Protein AF-A0A5C1YH06-F1 (afdb_monomer)

InterPro domains:
  IPR011075 Tetracyclin repressor-like, C-terminal domain [PF16859] (26-137)
  IPR036271 Tetracyclin repressor-like, C-terminal domain superfamily [SSF48498] (27-143)

Organism: NCBI:txid2592652

Mean predicted aligned error: 8.06 Å

Secondary structure (DSSP, 8-state):
--------------S----TTPPP----SS-HHHHHHHHHHHHHHHHH-HHHHHHHHHHHHHHTT-HHHHHHHIIIIIHHHHHHHHHHHHHHHHTTSS-TT--HHHHHHHHHHHHHHHHHHT-S---HHHHHHHHHHHHH-S--

Radius of gyration: 18.48 Å; Cα contacts (8 Å, |Δi|>4): 89; chains: 1; bounding box: 40×64×48 Å

Structure (mmCIF, N/CA/C/O backbone):
data_AF-A0A5C1YH06-F1
#
_entry.id   AF-A0A5C1YH06-F1
#
loop_
_atom_site.group_PDB
_atom_site.id
_atom_site.type_symbol
_atom_site.label_atom_id
_atom_site.label_alt_id
_atom_site.label_comp_id
_atom_site.label_asym_id
_atom_site.label_entity_id
_atom_site.label_seq_id
_atom_site.pdbx_PDB_ins_code
_atom_site.Cartn_x
_atom_site.Cartn_y
_atom_site.Cartn_z
_atom_site.occupancy
_atom_site.B_iso_or_equiv
_atom_site.auth_seq_id
_atom_site.auth_comp_id
_atom_site.auth_asym_id
_atom_site.auth_atom_id
_atom_site.pdbx_PDB_model_num
ATOM 1 N N . MET A 1 1 ? -7.580 49.246 -28.460 1.00 40.44 1 MET A N 1
ATOM 2 C CA . MET A 1 1 ? -6.736 48.050 -28.684 1.00 40.44 1 MET A CA 1
ATOM 3 C C . MET A 1 1 ? -6.674 47.249 -27.392 1.00 40.44 1 MET A C 1
ATOM 5 O O . MET A 1 1 ? -6.095 47.705 -26.415 1.00 40.44 1 MET A O 1
ATOM 9 N N . CYS A 1 2 ? -7.397 46.130 -27.353 1.00 31.41 2 CYS A N 1
ATOM 10 C CA . CYS A 1 2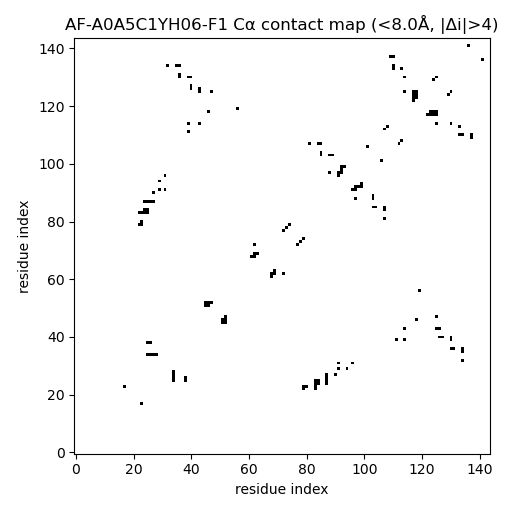 ? -7.638 45.321 -26.160 1.00 31.41 2 CYS A CA 1
ATOM 11 C C . CYS A 1 2 ? -6.450 44.420 -25.785 1.00 31.41 2 CYS A C 1
ATOM 13 O O . CYS A 1 2 ? -5.953 43.659 -26.605 1.00 31.41 2 CYS A O 1
ATOM 15 N N . ARG A 1 3 ? -6.061 44.539 -24.510 1.00 30.73 3 ARG A N 1
ATOM 16 C CA . ARG A 1 3 ? -5.580 43.539 -23.533 1.00 30.73 3 ARG A CA 1
ATOM 17 C C . ARG A 1 3 ? -4.981 42.219 -24.057 1.00 30.73 3 ARG A C 1
ATOM 19 O O . ARG A 1 3 ? -5.695 41.348 -24.536 1.00 30.73 3 ARG A O 1
ATOM 26 N N . ARG A 1 4 ? -3.695 42.011 -23.740 1.00 34.38 4 ARG A N 1
ATOM 27 C CA . ARG A 1 4 ? -3.078 40.684 -23.568 1.00 34.38 4 ARG A CA 1
ATOM 28 C C . ARG A 1 4 ? -3.512 40.072 -22.224 1.00 34.38 4 ARG A C 1
ATOM 30 O O . ARG A 1 4 ? -3.159 40.590 -21.168 1.00 34.38 4 ARG A O 1
ATOM 37 N N . ARG A 1 5 ? -4.239 38.961 -22.284 1.00 35.97 5 ARG A N 1
ATOM 38 C CA . ARG A 1 5 ? -4.146 37.794 -21.382 1.00 35.97 5 ARG A CA 1
ATOM 39 C C . ARG A 1 5 ? -3.742 36.615 -22.299 1.00 35.97 5 ARG A C 1
ATOM 41 O O . ARG A 1 5 ? -3.864 36.759 -23.508 1.00 35.97 5 ARG A O 1
ATOM 48 N N . GLU A 1 6 ? -3.136 35.500 -21.921 1.00 33.12 6 GLU A N 1
ATOM 49 C CA . GLU A 1 6 ? -3.062 34.694 -20.707 1.00 33.12 6 GLU A CA 1
ATOM 50 C C . GLU A 1 6 ? -1.700 33.962 -20.714 1.00 33.12 6 GLU A C 1
ATOM 52 O O . GLU A 1 6 ? -1.031 33.880 -21.744 1.00 33.12 6 GLU A O 1
ATOM 57 N N . GLY A 1 7 ? -1.325 33.350 -19.589 1.00 29.17 7 GLY A N 1
ATOM 58 C CA . GLY A 1 7 ? -0.336 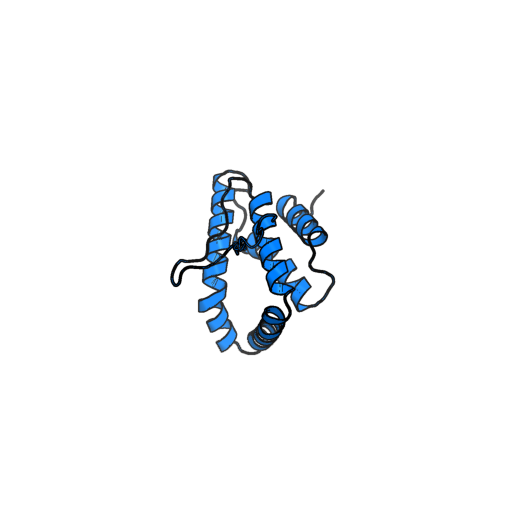32.266 -19.607 1.00 29.17 7 GLY A CA 1
ATOM 59 C C . GLY A 1 7 ? 0.385 32.042 -18.288 1.00 29.17 7 GLY A C 1
ATOM 60 O O . GLY A 1 7 ? 1.588 31.791 -18.272 1.00 29.17 7 GLY A O 1
ATOM 61 N N . ARG A 1 8 ? -0.328 32.168 -17.163 1.00 31.53 8 ARG A N 1
ATOM 62 C CA . ARG A 1 8 ? 0.168 31.758 -15.850 1.00 31.53 8 ARG A CA 1
ATOM 63 C C . ARG A 1 8 ? 0.320 30.235 -15.885 1.00 31.53 8 ARG A C 1
ATOM 65 O O . ARG A 1 8 ? -0.677 29.523 -15.854 1.00 31.53 8 ARG A O 1
ATOM 72 N N . ARG A 1 9 ? 1.562 29.749 -15.980 1.00 34.06 9 ARG A N 1
ATOM 73 C CA . ARG A 1 9 ? 1.890 28.331 -15.790 1.00 34.06 9 ARG A CA 1
ATOM 74 C C . ARG A 1 9 ? 1.414 27.927 -14.400 1.00 34.06 9 ARG A C 1
ATOM 76 O O . ARG A 1 9 ? 1.996 28.341 -13.399 1.00 34.06 9 ARG A O 1
ATOM 83 N N . VAL A 1 10 ? 0.342 27.149 -14.352 1.00 34.59 10 VAL A N 1
ATOM 84 C CA . VAL A 1 10 ? -0.026 26.384 -13.168 1.00 34.59 10 VAL A CA 1
ATOM 85 C C . VAL A 1 10 ? 1.033 25.297 -13.054 1.00 34.59 10 VAL A C 1
ATOM 87 O O . VAL A 1 10 ? 1.101 24.400 -13.891 1.00 34.59 10 VAL A O 1
ATOM 90 N N . ARG A 1 11 ? 1.931 25.433 -12.074 1.00 34.03 11 ARG A N 1
ATOM 91 C CA . ARG A 1 11 ? 2.780 24.321 -11.651 1.00 34.03 11 ARG A CA 1
ATOM 92 C C . ARG A 1 11 ? 1.830 23.293 -11.047 1.00 34.03 11 ARG A C 1
ATOM 94 O O . ARG A 1 11 ? 1.280 23.529 -9.976 1.00 34.03 11 ARG A O 1
ATOM 101 N N . SER A 1 12 ? 1.591 22.207 -11.770 1.00 34.34 12 SER A N 1
ATOM 102 C CA . SER A 1 12 ? 1.018 20.989 -11.216 1.00 34.34 12 SER A CA 1
ATOM 103 C C . SER A 1 12 ? 1.962 20.510 -10.115 1.00 34.34 12 SER A C 1
ATOM 105 O O . SER A 1 12 ? 3.059 20.029 -10.399 1.00 34.34 12 SER A O 1
ATOM 107 N N . GLY A 1 13 ? 1.576 20.747 -8.862 1.00 27.62 13 GLY A N 1
ATOM 108 C CA . GLY A 1 13 ? 2.255 20.194 -7.701 1.00 27.62 13 GLY A CA 1
ATOM 109 C C . GLY A 1 13 ? 2.085 18.684 -7.722 1.00 27.62 13 GLY A C 1
ATOM 110 O O . GLY A 1 13 ? 1.014 18.184 -7.393 1.00 27.62 13 GLY A O 1
ATOM 111 N N . GLY A 1 14 ? 3.126 17.977 -8.159 1.00 26.70 14 GLY A N 1
ATOM 112 C CA . GLY A 1 14 ? 3.258 16.550 -7.911 1.00 26.70 14 GLY A CA 1
ATOM 113 C C . GLY A 1 14 ? 3.425 16.344 -6.411 1.00 26.70 14 GLY A C 1
ATOM 114 O O . GLY A 1 14 ? 4.319 16.930 -5.799 1.00 26.70 14 GLY A O 1
ATOM 115 N N . CYS A 1 15 ? 2.536 15.557 -5.814 1.00 36.62 15 CYS A N 1
ATOM 116 C CA . CYS A 1 15 ? 2.762 15.029 -4.481 1.00 36.62 15 CYS A CA 1
ATOM 117 C C . CYS A 1 15 ? 3.901 14.008 -4.605 1.00 36.62 15 CYS A C 1
ATOM 119 O O . CYS A 1 15 ? 3.776 13.059 -5.373 1.00 36.62 15 CYS A O 1
ATOM 121 N N . GLY A 1 16 ? 5.021 14.260 -3.923 1.00 36.34 16 GLY A N 1
ATOM 122 C CA . GLY A 1 16 ? 6.168 13.352 -3.883 1.00 36.34 16 GLY A CA 1
ATOM 123 C C . GLY A 1 16 ? 7.343 13.713 -4.796 1.00 36.34 16 GLY A C 1
ATOM 124 O O . GLY A 1 16 ? 7.860 12.848 -5.491 1.00 36.34 16 GLY A O 1
ATOM 125 N N . GLN A 1 17 ? 7.849 14.953 -4.765 1.00 35.97 17 GLN A N 1
ATOM 126 C CA . GLN A 1 17 ? 9.303 15.083 -4.925 1.00 35.97 17 GLN A CA 1
ATOM 127 C C . GLN A 1 17 ? 9.922 14.633 -3.604 1.00 35.97 17 GLN A C 1
ATOM 129 O O . GLN A 1 17 ? 10.003 15.416 -2.660 1.00 35.97 17 GLN A O 1
ATOM 134 N N . ALA A 1 18 ? 10.294 13.356 -3.520 1.00 39.50 18 ALA A N 1
ATOM 135 C CA . ALA A 1 18 ? 11.256 12.924 -2.522 1.00 39.50 18 ALA A CA 1
ATOM 136 C C . ALA A 1 18 ? 12.520 13.763 -2.749 1.00 39.50 18 ALA A C 1
ATOM 138 O O . ALA A 1 18 ? 13.156 13.659 -3.799 1.00 39.50 18 ALA A O 1
ATOM 139 N N . GLY A 1 19 ? 12.833 14.659 -1.812 1.00 36.78 19 GLY A N 1
ATOM 140 C CA . GLY A 1 19 ? 14.153 15.272 -1.774 1.00 36.78 19 GLY A CA 1
ATOM 141 C C . GLY A 1 19 ? 15.179 14.149 -1.667 1.00 36.78 19 GLY A C 1
ATOM 142 O O . GLY A 1 19 ? 14.972 13.207 -0.901 1.00 36.78 19 GLY A O 1
ATOM 143 N N . GLU A 1 20 ? 16.239 14.206 -2.471 1.00 39.22 20 GLU A N 1
ATOM 144 C CA . GLU A 1 20 ? 17.321 13.223 -2.423 1.00 39.22 20 GLU A CA 1
ATOM 145 C C . GLU A 1 20 ? 17.791 13.047 -0.966 1.00 39.22 20 GLU A C 1
ATOM 147 O O . GLU A 1 20 ? 18.362 13.961 -0.373 1.00 39.22 20 GLU A O 1
ATOM 152 N N . GLY A 1 21 ? 17.501 11.882 -0.374 1.00 57.97 21 GLY A N 1
ATOM 153 C CA . GLY A 1 21 ? 17.979 11.488 0.954 1.00 57.97 21 GLY A CA 1
ATOM 154 C C . GLY A 1 21 ? 16.974 11.522 2.113 1.00 57.97 21 GLY A C 1
ATOM 155 O O . GLY A 1 21 ? 17.346 11.078 3.199 1.00 57.97 21 GLY A O 1
ATOM 156 N N . GLU A 1 22 ? 15.728 11.980 1.940 1.00 60.69 22 GLU A N 1
ATOM 157 C CA . GLU A 1 22 ? 14.724 11.866 3.013 1.00 60.69 22 GLU A CA 1
ATOM 158 C C . GLU A 1 22 ? 13.955 10.535 2.917 1.00 60.69 22 GLU A C 1
ATOM 160 O O . GLU A 1 22 ? 13.465 10.198 1.833 1.00 60.69 22 GLU A O 1
ATOM 165 N N . PRO A 1 23 ? 13.837 9.751 4.011 1.00 71.00 23 PRO 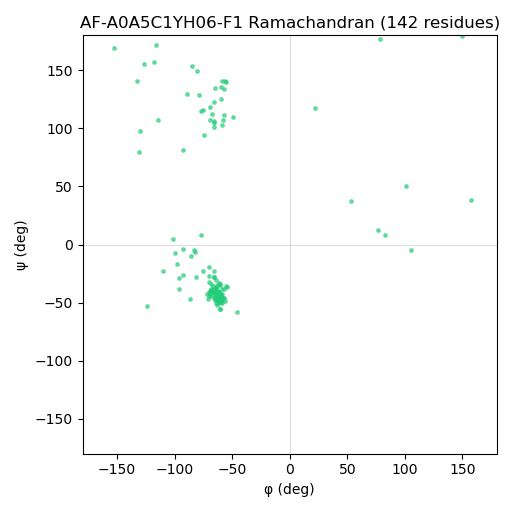A N 1
ATOM 166 C CA . PRO A 1 23 ? 13.054 8.524 3.985 1.00 71.00 23 PRO A CA 1
ATOM 167 C C . PRO A 1 23 ? 11.600 8.828 3.604 1.00 71.00 23 PRO A C 1
ATOM 169 O O . PRO A 1 23 ? 11.047 9.837 4.056 1.00 71.00 23 PRO A O 1
ATOM 172 N N . PRO A 1 24 ? 10.961 7.965 2.795 1.00 86.62 24 PRO A N 1
ATOM 173 C CA . PRO A 1 24 ? 9.565 8.142 2.430 1.00 86.62 24 PRO A CA 1
ATOM 174 C C . PRO A 1 24 ? 8.704 8.220 3.694 1.00 86.62 24 PRO A C 1
ATOM 176 O O . PRO A 1 24 ? 8.934 7.498 4.663 1.00 86.62 24 PRO A O 1
ATOM 179 N N . ARG A 1 25 ? 7.700 9.098 3.687 1.00 93.19 25 ARG A N 1
ATOM 180 C CA . ARG A 1 25 ? 6.703 9.204 4.759 1.00 93.19 25 ARG A CA 1
ATOM 181 C C . ARG A 1 25 ? 5.317 9.261 4.150 1.00 93.19 25 ARG A C 1
ATOM 183 O O . ARG A 1 25 ? 5.113 9.908 3.124 1.00 93.19 25 ARG A O 1
ATOM 190 N N . LEU A 1 26 ? 4.374 8.585 4.792 1.00 96.56 26 LEU A N 1
ATOM 191 C CA . LEU A 1 26 ? 2.967 8.698 4.438 1.00 96.56 26 LEU A CA 1
ATOM 192 C C . LEU A 1 26 ? 2.354 9.920 5.147 1.00 96.56 26 LEU A C 1
ATOM 194 O O . LEU A 1 26 ? 2.845 10.310 6.210 1.00 96.56 26 LEU A O 1
ATOM 198 N N . PRO A 1 27 ? 1.294 10.520 4.580 1.00 97.25 27 PRO A N 1
ATOM 199 C CA . PRO A 1 27 ? 0.494 11.528 5.265 1.00 97.25 27 PRO A CA 1
ATOM 200 C C . PRO A 1 27 ? -0.034 10.995 6.598 1.00 97.25 27 PRO A C 1
ATOM 202 O O . PRO A 1 27 ? -0.448 9.840 6.674 1.00 97.25 27 PRO A O 1
ATOM 205 N N . ASP A 1 28 ? -0.017 11.845 7.621 1.00 97.38 28 ASP A N 1
ATOM 206 C CA . ASP A 1 28 ? -0.581 11.571 8.942 1.00 97.38 28 ASP A CA 1
ATOM 207 C C . ASP A 1 28 ? -1.466 12.752 9.347 1.00 97.38 28 ASP A C 1
ATOM 209 O O . ASP A 1 28 ? -1.029 13.695 10.010 1.00 97.38 28 ASP A O 1
ATOM 213 N N . THR A 1 29 ? -2.687 12.768 8.811 1.00 97.50 29 THR A N 1
ATOM 214 C CA . THR A 1 29 ? -3.629 13.889 8.972 1.00 97.50 29 THR A CA 1
ATOM 215 C C . THR A 1 29 ? -4.576 13.715 10.160 1.00 97.50 29 THR A C 1
ATOM 217 O O . THR A 1 29 ? -5.353 14.623 10.456 1.00 97.50 29 THR A O 1
ATOM 220 N N . GLY A 1 30 ? -4.505 12.571 10.848 1.00 95.88 30 GLY A N 1
ATOM 221 C CA . GLY A 1 30 ? -5.473 12.155 11.866 1.00 95.88 30 GLY A CA 1
ATOM 222 C C . GLY A 1 30 ? -6.733 11.486 11.302 1.00 95.88 30 GLY A C 1
ATOM 223 O O . GLY A 1 30 ? -7.671 11.249 12.056 1.00 95.88 30 GLY A O 1
ATOM 224 N N . ASP A 1 31 ? -6.760 11.195 9.997 1.00 98.12 31 ASP A N 1
ATOM 225 C CA . ASP A 1 31 ? -7.778 10.368 9.345 1.00 98.12 31 ASP A CA 1
ATOM 226 C C . ASP A 1 31 ? -7.085 9.294 8.495 1.00 98.12 31 ASP A C 1
ATOM 228 O O . ASP A 1 31 ? -6.662 9.528 7.358 1.00 98.12 31 ASP A O 1
ATOM 232 N N . LEU A 1 32 ? -6.957 8.088 9.054 1.00 98.31 32 LEU A N 1
ATOM 233 C CA . LEU A 1 32 ? -6.302 6.960 8.400 1.00 98.31 32 LEU A CA 1
ATOM 234 C C . LEU A 1 32 ? -6.969 6.597 7.075 1.00 98.31 32 LEU A C 1
ATOM 236 O O . LEU A 1 32 ? -6.277 6.262 6.113 1.00 98.31 32 LEU A O 1
ATOM 240 N N . ARG A 1 33 ? -8.301 6.657 6.990 1.00 98.44 33 ARG A N 1
ATOM 241 C CA . ARG A 1 33 ? -9.007 6.319 5.749 1.00 98.44 33 ARG A CA 1
ATOM 242 C C . ARG A 1 33 ? -8.661 7.325 4.658 1.00 98.44 33 ARG A C 1
ATOM 244 O O . ARG A 1 33 ? -8.379 6.904 3.533 1.00 98.44 33 ARG A O 1
ATOM 251 N N . ALA A 1 34 ? -8.678 8.618 4.965 1.00 98.44 34 ALA A N 1
ATOM 252 C CA . ALA A 1 34 ? -8.303 9.661 4.017 1.00 98.44 34 ALA A CA 1
ATOM 253 C C . ALA A 1 34 ? -6.834 9.525 3.586 1.00 98.44 34 ALA A C 1
ATOM 255 O O . ALA A 1 34 ? -6.545 9.557 2.387 1.00 98.44 34 ALA A O 1
ATOM 256 N N . ASP A 1 35 ? -5.928 9.282 4.536 1.00 98.50 35 ASP A N 1
ATOM 257 C CA . ASP A 1 35 ? -4.497 9.111 4.266 1.00 98.50 35 ASP A CA 1
ATOM 258 C C . ASP A 1 35 ? -4.227 7.900 3.359 1.00 98.50 35 ASP A C 1
ATOM 260 O O . ASP A 1 35 ? -3.521 8.015 2.353 1.00 98.50 35 ASP A O 1
ATOM 264 N N . LEU A 1 36 ? -4.837 6.744 3.653 1.00 98.56 36 LEU A N 1
ATOM 265 C CA . LEU A 1 36 ? -4.729 5.543 2.817 1.00 98.56 36 LEU A CA 1
ATOM 266 C C . LEU A 1 36 ? -5.316 5.767 1.423 1.00 98.56 36 LEU A C 1
ATOM 268 O O . LEU A 1 36 ? -4.729 5.336 0.433 1.00 98.56 36 LEU A O 1
ATOM 272 N N . THR A 1 37 ? -6.448 6.465 1.329 1.00 98.50 37 THR A N 1
ATOM 273 C CA . THR A 1 37 ? -7.096 6.769 0.044 1.00 98.50 37 THR A CA 1
ATOM 274 C C . THR A 1 37 ? -6.180 7.614 -0.831 1.00 98.50 37 THR A C 1
ATOM 276 O O . THR A 1 37 ? -5.967 7.292 -2.001 1.00 98.50 37 THR A O 1
ATOM 279 N N . LEU A 1 38 ? -5.591 8.663 -0.256 1.00 98.25 38 LEU A N 1
ATOM 280 C CA . LEU A 1 38 ? -4.653 9.534 -0.952 1.00 98.25 38 LEU A CA 1
ATOM 281 C C . LEU A 1 38 ? -3.440 8.749 -1.466 1.00 98.25 38 LEU A C 1
ATOM 283 O O . LEU A 1 38 ? -3.095 8.845 -2.645 1.00 98.25 38 LEU A O 1
ATOM 287 N N . VAL A 1 39 ? -2.824 7.943 -0.597 1.00 98.06 39 VAL A N 1
ATOM 288 C CA . VAL A 1 39 ? -1.633 7.153 -0.936 1.00 98.06 39 VAL A CA 1
ATOM 289 C C . VAL A 1 39 ? -1.946 6.117 -2.013 1.00 98.06 39 VAL A C 1
ATOM 291 O O . VAL A 1 39 ? -1.244 6.060 -3.021 1.00 98.06 39 VAL A O 1
ATOM 294 N N . LEU A 1 40 ? -3.006 5.320 -1.852 1.00 98.44 40 LEU A N 1
ATOM 295 C CA . LEU A 1 40 ? -3.315 4.244 -2.795 1.00 98.44 40 LEU A CA 1
ATOM 296 C C . LEU A 1 40 ? -3.753 4.767 -4.167 1.00 98.44 40 LEU A C 1
ATOM 298 O O . LEU A 1 40 ? -3.406 4.153 -5.176 1.00 98.44 40 LEU A O 1
ATOM 302 N N . ARG A 1 41 ? -4.449 5.909 -4.244 1.00 98.31 41 ARG A N 1
ATOM 303 C CA . ARG A 1 41 ? -4.788 6.540 -5.534 1.00 98.31 41 ARG A CA 1
ATOM 304 C C . ARG A 1 41 ? -3.555 7.094 -6.245 1.00 98.31 41 ARG A C 1
ATOM 306 O O . ARG A 1 41 ? -3.437 6.947 -7.464 1.00 98.31 41 ARG A O 1
ATOM 313 N N . ALA A 1 42 ? -2.609 7.672 -5.502 1.00 97.06 42 ALA A N 1
ATOM 314 C CA . ALA A 1 42 ? -1.322 8.085 -6.061 1.00 97.06 42 ALA A CA 1
ATOM 315 C C . ALA A 1 42 ? -0.539 6.872 -6.596 1.00 97.06 42 ALA A C 1
ATOM 317 O O . ALA A 1 42 ? -0.135 6.868 -7.758 1.00 97.06 42 ALA A O 1
ATOM 318 N N . THR A 1 43 ? -0.441 5.795 -5.808 1.00 96.69 43 THR A N 1
ATOM 319 C CA . THR A 1 43 ? 0.175 4.531 -6.242 1.00 96.69 43 THR A CA 1
ATOM 320 C C . THR A 1 43 ? -0.509 3.965 -7.490 1.00 96.69 43 THR A C 1
ATOM 322 O O . THR A 1 43 ? 0.164 3.596 -8.448 1.00 96.69 43 THR A O 1
ATOM 325 N N . ALA A 1 44 ? -1.842 3.927 -7.538 1.00 97.69 44 ALA A N 1
ATOM 326 C CA . ALA A 1 44 ? -2.569 3.442 -8.709 1.00 97.69 44 ALA A CA 1
ATOM 327 C C . ALA A 1 44 ? -2.332 4.305 -9.954 1.00 97.69 44 ALA A C 1
ATOM 329 O O . ALA A 1 44 ? -2.221 3.771 -11.056 1.00 97.69 44 ALA A O 1
ATOM 330 N N . THR A 1 45 ? -2.204 5.624 -9.792 1.00 97.31 45 THR A N 1
ATOM 331 C CA . THR A 1 45 ? -1.870 6.541 -10.891 1.00 97.31 45 THR A CA 1
ATOM 332 C C . THR A 1 45 ? -0.506 6.208 -11.493 1.00 97.31 45 THR A C 1
ATOM 334 O O . THR A 1 45 ? -0.380 6.122 -12.715 1.00 97.31 45 THR A O 1
ATOM 337 N N . GLU A 1 46 ? 0.504 5.966 -10.655 1.00 95.31 46 GLU A N 1
ATOM 338 C CA . GLU A 1 46 ? 1.842 5.563 -11.104 1.00 95.31 46 GLU A CA 1
ATOM 339 C C . GLU A 1 46 ? 1.820 4.195 -11.789 1.00 95.31 46 GLU A C 1
ATOM 341 O O . GLU A 1 46 ? 2.328 4.041 -12.899 1.00 95.31 46 GLU A O 1
ATOM 346 N N . LEU A 1 47 ? 1.161 3.215 -11.171 1.00 95.69 47 LEU A N 1
ATOM 347 C CA . LEU A 1 47 ? 1.048 1.857 -11.698 1.00 95.69 47 LEU A CA 1
ATOM 348 C C . LEU A 1 47 ? 0.243 1.787 -13.006 1.00 95.69 47 LEU A C 1
ATOM 350 O O . LEU A 1 47 ? 0.478 0.899 -13.827 1.00 95.69 47 LEU A O 1
ATOM 354 N N . ASN A 1 48 ? -0.693 2.706 -13.236 1.00 95.56 48 ASN A N 1
ATOM 355 C CA . ASN A 1 48 ? -1.443 2.793 -14.489 1.00 95.56 48 ASN A CA 1
ATOM 356 C C . ASN A 1 48 ? -0.724 3.619 -15.570 1.00 95.56 48 ASN A C 1
ATOM 358 O O . ASN A 1 48 ? -1.154 3.590 -16.723 1.00 95.56 48 ASN A O 1
ATOM 362 N N . ASN A 1 49 ? 0.364 4.328 -15.248 1.00 96.69 49 ASN A N 1
ATOM 363 C CA . ASN A 1 49 ? 1.159 5.056 -16.236 1.00 96.69 49 ASN A CA 1
ATOM 364 C C . ASN A 1 49 ? 2.056 4.077 -17.019 1.00 96.69 49 ASN A C 1
ATOM 366 O O . ASN A 1 49 ? 2.994 3.537 -16.432 1.00 96.69 49 ASN A O 1
ATOM 370 N N . PRO A 1 50 ? 1.861 3.880 -18.340 1.00 93.19 50 PRO A N 1
ATOM 371 C CA . PRO A 1 50 ? 2.633 2.905 -19.115 1.00 93.19 50 PRO A CA 1
ATOM 372 C C . PRO A 1 50 ? 4.153 3.100 -19.033 1.00 93.19 50 PRO A C 1
ATOM 374 O O . PRO A 1 50 ? 4.889 2.120 -18.966 1.00 93.19 50 PRO A O 1
ATOM 377 N N . GLN A 1 51 ? 4.618 4.353 -18.961 1.00 95.06 51 GLN A N 1
ATOM 378 C CA . GLN A 1 51 ? 6.048 4.683 -18.898 1.00 95.06 51 GLN A CA 1
ATOM 379 C C . GLN A 1 51 ? 6.716 4.199 -17.602 1.00 95.06 51 GLN A C 1
ATOM 381 O O . GLN A 1 51 ? 7.915 3.935 -17.592 1.00 95.06 51 GLN A O 1
ATOM 386 N N . LEU A 1 52 ? 5.946 4.088 -16.517 1.00 92.19 52 LEU A N 1
ATOM 387 C CA . LEU A 1 52 ? 6.413 3.589 -15.222 1.00 92.19 52 LEU A CA 1
ATOM 388 C C . LEU A 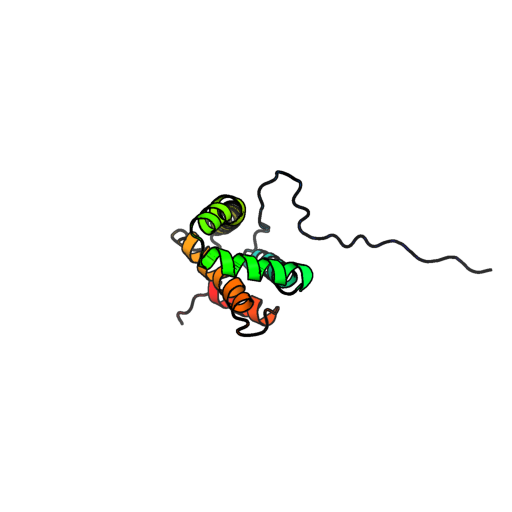1 52 ? 6.093 2.098 -15.059 1.00 92.19 52 LEU A C 1
ATOM 390 O O . LEU A 1 52 ? 6.893 1.327 -14.534 1.00 92.19 52 LEU A O 1
ATOM 394 N N . ALA A 1 53 ? 4.928 1.676 -15.548 1.00 93.44 53 ALA A N 1
ATOM 395 C CA . ALA A 1 53 ? 4.385 0.352 -15.308 1.00 93.44 53 ALA A CA 1
ATOM 396 C C . ALA A 1 53 ? 5.164 -0.766 -16.011 1.00 93.44 53 ALA A C 1
ATOM 398 O O . ALA A 1 53 ? 5.348 -1.836 -15.435 1.00 93.44 53 ALA A O 1
ATOM 399 N N . GLU A 1 54 ? 5.602 -0.551 -17.253 1.00 93.00 54 GLU A N 1
ATOM 400 C CA . GLU A 1 54 ? 6.338 -1.564 -18.020 1.00 93.00 54 GLU A CA 1
ATOM 401 C C . GLU A 1 54 ? 7.653 -1.995 -17.350 1.00 93.00 54 GLU A C 1
ATOM 403 O O . GLU A 1 54 ? 7.794 -3.190 -17.064 1.00 93.00 54 GLU A O 1
ATOM 408 N N . PRO A 1 55 ? 8.588 -1.080 -17.015 1.00 94.31 55 PRO A N 1
ATOM 409 C CA . PRO A 1 55 ? 9.827 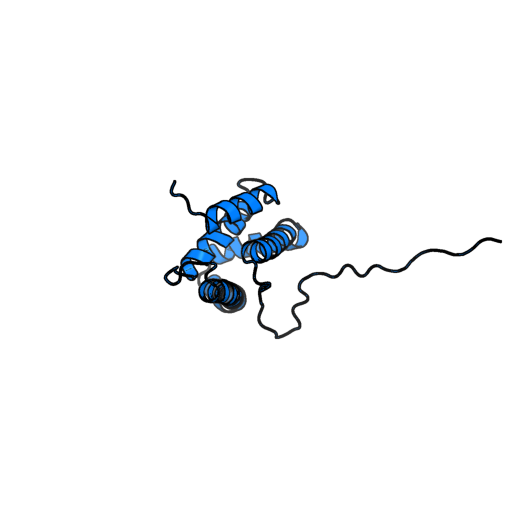-1.471 -16.346 1.00 94.31 55 PRO A CA 1
ATOM 410 C C . PRO A 1 55 ? 9.577 -2.080 -14.961 1.00 94.31 55 PRO A C 1
ATOM 412 O O . PRO A 1 55 ? 10.262 -3.028 -14.583 1.00 94.31 55 PRO A O 1
ATOM 415 N N . MET A 1 56 ? 8.564 -1.612 -14.221 1.00 93.94 56 MET A N 1
ATOM 416 C CA . MET A 1 56 ? 8.216 -2.194 -12.920 1.00 93.94 56 MET A CA 1
ATOM 417 C C . MET A 1 56 ? 7.727 -3.645 -13.030 1.00 93.94 56 MET A C 1
ATOM 419 O O . MET A 1 56 ? 8.057 -4.458 -12.171 1.00 93.94 56 MET A O 1
ATOM 423 N N . ARG A 1 57 ? 6.963 -4.006 -14.072 1.00 94.56 57 ARG A N 1
ATOM 424 C CA . ARG A 1 57 ? 6.514 -5.400 -14.279 1.00 94.56 57 ARG A CA 1
ATOM 425 C C . ARG A 1 57 ? 7.655 -6.319 -14.678 1.00 94.56 57 ARG A C 1
ATOM 427 O O . ARG A 1 57 ? 7.704 -7.452 -14.204 1.00 94.56 57 ARG A O 1
ATOM 434 N N . ALA A 1 58 ? 8.549 -5.838 -15.541 1.00 94.69 58 ALA A N 1
ATOM 435 C CA . ALA A 1 58 ? 9.751 -6.579 -15.900 1.00 94.69 58 ALA A CA 1
ATOM 436 C C . ALA A 1 58 ? 10.580 -6.864 -14.640 1.00 94.69 58 ALA A C 1
ATOM 438 O O . ALA A 1 58 ? 10.858 -8.019 -14.340 1.00 94.69 58 ALA A O 1
ATOM 439 N N . LEU A 1 59 ? 10.842 -5.831 -13.830 1.00 95.00 59 LEU A N 1
ATOM 440 C CA . LEU A 1 59 ? 11.548 -5.974 -12.559 1.00 95.00 59 LEU A CA 1
ATOM 441 C C . LEU A 1 59 ? 10.846 -6.950 -11.600 1.00 95.00 59 LEU A C 1
ATOM 443 O O . LEU A 1 59 ? 11.502 -7.821 -11.042 1.00 95.00 59 LEU A O 1
ATOM 447 N N . ALA A 1 60 ? 9.524 -6.847 -11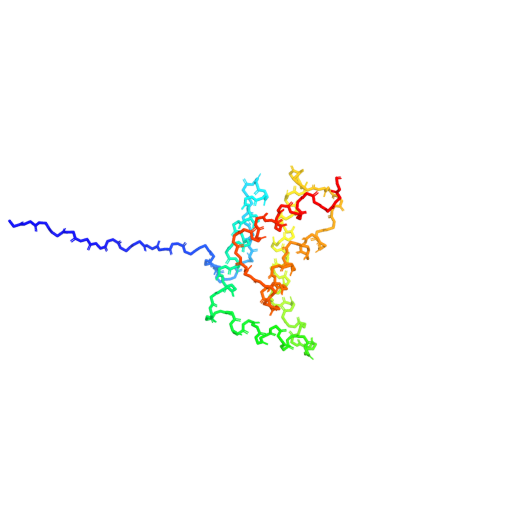.433 1.00 94.00 60 ALA A N 1
ATOM 448 C CA . ALA A 1 60 ? 8.758 -7.759 -10.578 1.00 94.00 60 ALA A CA 1
ATOM 449 C C . ALA A 1 60 ? 8.850 -9.224 -11.039 1.00 94.00 60 ALA A C 1
ATOM 451 O O . ALA A 1 60 ? 8.870 -10.129 -10.208 1.00 94.00 60 ALA A O 1
ATOM 452 N N . THR A 1 61 ? 8.924 -9.458 -12.352 1.00 94.12 61 THR A N 1
ATOM 453 C CA . THR A 1 61 ? 9.089 -10.805 -12.914 1.00 94.12 61 THR A CA 1
ATOM 454 C C . THR A 1 61 ? 10.482 -11.351 -12.617 1.00 94.12 61 THR A C 1
ATOM 456 O O . THR A 1 61 ? 10.597 -12.492 -12.183 1.00 94.12 61 THR A O 1
ATOM 459 N N . GLU A 1 62 ? 11.531 -10.546 -12.786 1.00 96.75 62 GLU A N 1
ATOM 460 C CA . GLU A 1 62 ? 12.908 -10.969 -12.492 1.00 96.75 62 GLU A CA 1
ATOM 461 C C . GLU A 1 62 ? 13.133 -11.213 -10.992 1.00 96.75 62 GLU A C 1
ATOM 463 O O . GLU A 1 62 ? 13.716 -12.227 -10.617 1.00 96.75 62 GLU A O 1
ATOM 468 N N . ILE A 1 63 ? 12.591 -10.351 -10.119 1.00 96.81 63 ILE A N 1
ATOM 469 C CA . ILE A 1 63 ? 12.644 -10.526 -8.653 1.00 96.81 63 ILE A CA 1
ATOM 470 C C . ILE A 1 63 ? 12.097 -11.895 -8.230 1.00 96.81 63 ILE A C 1
ATOM 472 O O . ILE A 1 63 ? 12.611 -12.499 -7.296 1.00 96.81 63 ILE A O 1
ATOM 476 N N . ALA A 1 64 ? 11.064 -12.399 -8.909 1.00 94.38 64 ALA A N 1
ATOM 477 C CA . ALA A 1 64 ? 10.464 -13.688 -8.575 1.00 94.38 64 ALA A CA 1
ATOM 478 C C . ALA A 1 64 ? 11.361 -14.898 -8.906 1.00 94.38 64 ALA A C 1
ATOM 480 O O . ALA A 1 64 ? 11.117 -15.982 -8.379 1.00 94.38 64 ALA A O 1
ATOM 481 N N . HIS A 1 65 ? 12.365 -14.735 -9.774 1.00 96.56 65 HIS A N 1
ATOM 482 C CA . HIS A 1 65 ? 13.244 -15.818 -10.230 1.00 96.56 65 HIS A CA 1
ATOM 483 C C . HIS A 1 65 ? 14.681 -15.708 -9.695 1.00 96.56 65 HIS A C 1
ATOM 485 O O . HIS A 1 65 ? 15.374 -16.723 -9.638 1.00 96.56 65 HIS A O 1
ATOM 491 N N . ASP A 1 66 ? 15.136 -14.511 -9.310 1.00 98.00 66 ASP A N 1
ATOM 492 C CA . ASP A 1 66 ? 16.499 -14.246 -8.835 1.00 98.00 66 ASP A CA 1
ATOM 493 C C . ASP A 1 66 ? 16.504 -13.820 -7.356 1.00 98.00 66 ASP A C 1
ATOM 495 O O . ASP A 1 66 ? 16.151 -12.693 -7.002 1.00 98.00 66 ASP A O 1
ATOM 499 N N . GLU A 1 67 ? 16.961 -14.722 -6.481 1.00 97.19 67 GLU A N 1
ATOM 500 C CA . GLU A 1 67 ? 17.061 -14.491 -5.032 1.00 97.19 67 GLU A CA 1
ATOM 501 C C . GLU A 1 67 ? 18.000 -13.329 -4.665 1.00 97.19 67 GLU A C 1
ATOM 503 O O . GLU A 1 67 ? 17.752 -12.606 -3.697 1.00 97.19 67 GLU A O 1
ATOM 508 N N . THR A 1 68 ? 19.068 -13.115 -5.440 1.00 97.81 68 THR A N 1
ATOM 509 C CA . THR A 1 68 ? 20.023 -12.025 -5.192 1.00 97.81 68 THR A CA 1
ATOM 510 C C . THR A 1 68 ? 19.384 -10.683 -5.530 1.00 97.81 68 THR A C 1
ATOM 512 O O . THR A 1 68 ? 19.500 -9.721 -4.763 1.00 97.81 68 THR A O 1
ATOM 515 N N . LEU A 1 69 ? 18.662 -10.619 -6.651 1.00 97.31 69 LEU A N 1
ATOM 516 C CA . LEU A 1 69 ? 17.889 -9.439 -7.024 1.00 97.31 69 LEU A CA 1
ATOM 517 C C . LEU A 1 69 ? 16.766 -9.167 -6.019 1.00 97.31 69 LEU A C 1
ATOM 519 O O . LEU A 1 69 ? 16.564 -8.012 -5.643 1.00 97.31 69 LEU A O 1
ATOM 523 N N . ALA A 1 70 ? 16.072 -10.205 -5.549 1.00 97.56 70 ALA A N 1
ATOM 524 C CA . ALA A 1 70 ? 15.042 -10.079 -4.525 1.00 97.56 70 ALA A CA 1
ATOM 525 C C . ALA A 1 70 ? 15.604 -9.473 -3.232 1.00 97.56 70 ALA A C 1
ATOM 527 O O . ALA A 1 70 ? 15.043 -8.505 -2.717 1.00 97.56 70 ALA A O 1
ATOM 528 N N . ALA A 1 71 ? 16.744 -9.970 -2.742 1.00 97.25 71 ALA A N 1
ATOM 529 C CA . ALA A 1 71 ? 17.401 -9.419 -1.558 1.00 97.25 71 ALA A CA 1
ATOM 530 C C . ALA A 1 71 ? 17.773 -7.937 -1.745 1.00 97.25 71 ALA A C 1
ATOM 532 O O . ALA A 1 71 ? 17.460 -7.106 -0.891 1.00 97.25 71 ALA A O 1
ATOM 533 N N . ALA A 1 72 ? 18.363 -7.584 -2.892 1.00 96.88 72 ALA A N 1
ATOM 534 C CA . ALA A 1 72 ? 18.733 -6.204 -3.200 1.00 96.88 72 ALA A CA 1
ATOM 535 C C . ALA A 1 72 ? 17.511 -5.277 -3.335 1.00 96.88 72 ALA A C 1
ATOM 537 O O . ALA A 1 72 ? 17.546 -4.135 -2.872 1.00 96.88 72 ALA A O 1
ATOM 538 N N . TYR A 1 73 ? 16.427 -5.751 -3.955 1.00 95.56 73 TYR A N 1
ATOM 539 C CA . TYR A 1 73 ? 15.157 -5.031 -4.032 1.00 95.56 73 TYR A CA 1
ATOM 540 C C . TYR A 1 73 ? 14.577 -4.791 -2.636 1.00 95.56 73 TYR A C 1
ATOM 542 O O . TYR A 1 73 ? 14.186 -3.664 -2.314 1.00 95.56 73 TYR A O 1
ATOM 550 N N . HIS A 1 74 ? 14.566 -5.829 -1.795 1.00 95.06 74 HIS A N 1
ATOM 551 C CA . HIS A 1 74 ? 14.035 -5.729 -0.445 1.00 95.06 74 HIS A CA 1
ATOM 552 C C . HIS A 1 74 ? 14.812 -4.725 0.399 1.00 95.06 74 HIS A C 1
ATOM 554 O O . HIS A 1 74 ? 14.209 -3.849 1.013 1.00 95.06 74 HIS A O 1
ATOM 560 N N . GLU A 1 75 ? 16.140 -4.804 0.393 1.00 95.00 75 GLU A N 1
ATOM 561 C CA . GLU A 1 75 ? 16.990 -3.905 1.171 1.00 95.00 75 GLU A CA 1
ATOM 562 C C . GLU A 1 75 ? 16.857 -2.447 0.712 1.00 95.00 75 GLU A C 1
ATOM 564 O O . GLU A 1 75 ? 16.726 -1.536 1.530 1.00 95.00 75 GLU A O 1
ATOM 569 N N . ARG A 1 76 ? 16.886 -2.211 -0.605 1.00 93.12 76 ARG A N 1
ATOM 570 C CA . ARG A 1 76 ? 17.071 -0.861 -1.153 1.00 93.12 76 ARG A CA 1
ATOM 571 C C . ARG A 1 76 ? 15.774 -0.118 -1.438 1.00 93.12 76 ARG A C 1
ATOM 573 O O . ARG A 1 76 ? 15.798 1.110 -1.473 1.00 93.12 76 ARG A O 1
ATOM 580 N N . LEU A 1 77 ? 14.676 -0.828 -1.691 1.00 91.50 77 LEU A N 1
ATOM 581 C CA . LEU A 1 77 ? 13.413 -0.227 -2.129 1.00 91.50 77 LEU A CA 1
ATOM 582 C C . LEU A 1 77 ? 12.251 -0.592 -1.208 1.00 91.50 77 LEU A C 1
ATOM 584 O O . LEU A 1 77 ? 11.562 0.302 -0.719 1.00 91.50 77 LEU A O 1
ATOM 588 N N . ASP A 1 78 ? 12.038 -1.881 -0.945 1.00 93.50 78 ASP A N 1
ATOM 589 C CA . ASP A 1 78 ? 10.872 -2.327 -0.176 1.00 93.50 78 ASP A CA 1
ATOM 590 C C . ASP A 1 78 ? 10.979 -1.950 1.307 1.00 93.50 78 ASP A C 1
ATOM 592 O O . ASP A 1 78 ? 10.043 -1.380 1.862 1.00 93.50 78 ASP A O 1
ATOM 596 N N . ALA A 1 79 ? 12.122 -2.192 1.956 1.00 95.06 79 ALA A N 1
ATOM 597 C CA . ALA A 1 79 ? 12.286 -1.960 3.390 1.00 95.06 79 ALA A CA 1
ATOM 598 C C . ALA A 1 79 ? 12.047 -0.492 3.809 1.00 95.06 79 ALA A C 1
ATOM 600 O O . ALA A 1 79 ? 11.283 -0.282 4.759 1.00 95.06 79 ALA A O 1
ATOM 601 N N . PRO A 1 80 ? 12.582 0.535 3.110 1.00 94.94 80 PRO A N 1
ATOM 602 C CA . PRO A 1 80 ? 12.257 1.931 3.410 1.00 94.94 80 PRO A CA 1
ATOM 603 C C . PRO A 1 80 ? 10.764 2.249 3.251 1.00 94.94 80 PRO A C 1
ATOM 605 O O . PRO A 1 80 ? 10.177 2.924 4.097 1.00 94.94 80 PRO A O 1
ATOM 608 N N . LEU A 1 81 ? 10.125 1.735 2.194 1.00 94.75 81 LEU A N 1
ATOM 609 C CA . LEU A 1 81 ? 8.694 1.942 1.953 1.00 94.75 81 LEU A CA 1
ATOM 610 C C . LEU A 1 81 ? 7.834 1.226 2.999 1.00 94.75 81 LEU A C 1
ATOM 612 O O . LEU A 1 81 ? 6.826 1.773 3.448 1.00 94.75 81 LEU A O 1
ATOM 616 N N . ARG A 1 82 ? 8.217 0.014 3.410 1.00 96.44 82 ARG A N 1
ATOM 617 C CA . ARG A 1 82 ? 7.543 -0.736 4.476 1.00 96.44 82 ARG A CA 1
ATOM 618 C C . ARG A 1 82 ? 7.668 -0.034 5.816 1.00 96.44 82 ARG A C 1
ATOM 620 O O . ARG A 1 82 ? 6.668 0.050 6.519 1.00 96.44 82 ARG A O 1
ATOM 627 N N . GLU A 1 83 ? 8.827 0.528 6.152 1.00 97.44 83 GLU A N 1
ATOM 628 C CA . GLU A 1 83 ? 8.970 1.321 7.378 1.00 97.44 83 GLU A CA 1
ATOM 629 C C . GLU A 1 83 ? 8.077 2.568 7.353 1.00 97.44 83 GLU A C 1
ATOM 631 O O . GLU A 1 83 ? 7.399 2.835 8.341 1.00 97.44 83 GLU A O 1
ATOM 636 N N . ALA A 1 84 ? 7.968 3.271 6.223 1.00 97.31 84 ALA A N 1
ATOM 637 C CA . ALA A 1 84 ? 7.050 4.405 6.088 1.00 97.31 84 ALA A CA 1
ATOM 638 C C . ALA A 1 84 ? 5.584 4.011 6.353 1.00 97.31 84 ALA A C 1
ATOM 640 O O . ALA A 1 84 ? 4.861 4.693 7.085 1.00 97.31 84 ALA A O 1
ATOM 641 N N . LYS A 1 85 ? 5.145 2.879 5.785 1.00 98.12 85 LYS A N 1
ATOM 642 C CA . LYS A 1 85 ? 3.798 2.330 6.009 1.00 98.12 85 LYS A CA 1
ATOM 643 C C . LYS A 1 85 ? 3.609 1.938 7.474 1.00 98.12 85 LYS A C 1
ATOM 645 O O . LYS A 1 85 ? 2.621 2.325 8.094 1.00 98.12 85 LYS A O 1
ATOM 650 N N . ARG A 1 86 ? 4.587 1.235 8.050 1.00 98.25 86 ARG A N 1
ATOM 651 C CA . ARG A 1 86 ? 4.595 0.802 9.452 1.00 98.25 86 ARG A CA 1
ATOM 652 C C . ARG A 1 86 ? 4.497 1.986 10.407 1.00 98.25 86 ARG A C 1
ATOM 654 O O . ARG A 1 86 ? 3.729 1.925 11.359 1.00 98.25 86 ARG A O 1
ATOM 661 N N . GLN A 1 87 ? 5.224 3.072 10.148 1.00 98.06 87 GLN A N 1
ATOM 662 C CA . GLN A 1 87 ? 5.146 4.300 10.942 1.00 98.06 87 GLN A CA 1
ATOM 663 C C . GLN A 1 87 ? 3.744 4.900 10.918 1.00 98.06 87 GLN A C 1
ATOM 665 O O . GLN A 1 87 ? 3.210 5.222 11.980 1.00 98.06 87 GLN A O 1
ATOM 670 N N . ARG A 1 88 ? 3.115 4.988 9.738 1.00 98.12 88 ARG A N 1
ATOM 671 C CA . ARG A 1 88 ? 1.755 5.527 9.641 1.00 98.12 88 ARG A CA 1
ATOM 672 C C . ARG A 1 88 ? 0.729 4.658 10.365 1.00 98.12 88 ARG A C 1
ATOM 674 O O . ARG A 1 88 ? -0.089 5.197 11.108 1.00 98.12 88 ARG A O 1
ATOM 681 N N . LEU A 1 89 ? 0.786 3.335 10.195 1.00 98.44 89 LEU A N 1
ATOM 682 C CA . LEU A 1 89 ? -0.131 2.422 10.886 1.00 98.44 89 LEU A CA 1
ATOM 683 C C . LEU A 1 89 ? 0.106 2.408 12.403 1.00 98.44 89 LEU A C 1
ATOM 685 O O . LEU A 1 89 ? -0.850 2.361 13.170 1.00 98.44 89 LEU A O 1
ATOM 689 N N . ARG A 1 90 ? 1.361 2.534 12.853 1.00 98.44 90 ARG A N 1
ATOM 690 C CA . ARG A 1 90 ? 1.698 2.676 14.277 1.00 98.44 90 ARG A CA 1
ATOM 691 C C . ARG A 1 90 ? 1.132 3.966 14.874 1.00 98.44 90 ARG A C 1
ATOM 693 O O . ARG A 1 90 ? 0.623 3.939 15.990 1.00 98.44 90 ARG A O 1
ATOM 700 N N . SER A 1 91 ? 1.193 5.078 14.138 1.00 98.31 91 SER A N 1
ATOM 701 C CA . SER A 1 91 ? 0.538 6.332 14.540 1.00 98.31 91 SER A CA 1
ATOM 702 C C . SER A 1 91 ? -0.977 6.137 14.684 1.00 98.31 91 SER A C 1
ATOM 704 O O . SER A 1 91 ? -1.561 6.503 15.702 1.00 98.31 91 SER A O 1
ATOM 706 N N . ALA A 1 92 ? -1.596 5.425 13.736 1.00 98.31 92 ALA A N 1
ATOM 707 C CA . ALA A 1 92 ? -3.019 5.092 13.783 1.00 98.31 92 ALA A CA 1
ATOM 708 C C . ALA A 1 92 ? -3.389 4.215 14.998 1.00 98.31 92 ALA A C 1
ATOM 710 O O . ALA A 1 92 ? -4.411 4.449 15.640 1.00 98.31 92 ALA A O 1
ATOM 711 N N . GLN A 1 93 ? -2.548 3.236 15.362 1.00 98.31 93 GLN A N 1
ATOM 712 C CA . GLN A 1 93 ? -2.720 2.458 16.598 1.00 98.31 93 GLN A CA 1
ATOM 713 C C . GLN A 1 93 ? -2.659 3.353 17.841 1.00 98.31 93 GLN A C 1
ATOM 715 O O . GLN A 1 93 ? -3.509 3.240 18.721 1.00 98.31 93 GLN A O 1
ATOM 720 N N . ALA A 1 94 ? -1.688 4.269 17.909 1.00 98.19 94 ALA A N 1
ATOM 721 C CA . ALA A 1 94 ? -1.546 5.195 19.034 1.00 98.19 94 ALA A CA 1
ATOM 722 C C . ALA A 1 94 ? -2.736 6.166 19.160 1.00 98.19 94 ALA A C 1
ATOM 724 O O . ALA A 1 94 ? -3.096 6.554 20.271 1.00 98.19 94 ALA A O 1
ATOM 725 N N . ALA A 1 95 ? -3.364 6.524 18.037 1.00 97.56 95 ALA A N 1
ATOM 726 C CA . ALA A 1 95 ? -4.573 7.341 17.981 1.00 97.56 95 ALA A CA 1
ATOM 727 C C . ALA A 1 95 ? -5.876 6.549 18.224 1.00 97.56 95 ALA A C 1
ATOM 729 O O . ALA A 1 95 ? -6.945 7.149 18.322 1.00 97.56 95 ALA A O 1
ATOM 730 N N . GLY A 1 96 ? -5.809 5.216 18.334 1.00 97.56 96 GLY A N 1
ATOM 731 C CA . GLY A 1 96 ? -6.979 4.347 18.504 1.00 97.56 96 GLY A CA 1
ATOM 732 C C . GLY A 1 96 ? -7.786 4.107 17.222 1.00 97.56 96 GLY A C 1
ATOM 733 O O . GLY A 1 96 ? -8.893 3.581 17.296 1.00 97.56 96 GLY A O 1
ATOM 734 N N . GLU A 1 97 ? -7.248 4.469 16.053 1.00 97.62 97 GLU A N 1
ATOM 735 C CA . GLU A 1 97 ? -7.859 4.198 14.743 1.00 97.62 97 GLU A CA 1
ATOM 736 C C . GLU A 1 97 ? -7.713 2.721 14.327 1.00 97.62 97 GLU A C 1
ATOM 738 O O . GLU A 1 97 ? -8.491 2.222 13.516 1.00 97.62 97 GLU A O 1
ATOM 743 N N . LEU A 1 98 ? -6.717 2.016 14.879 1.00 97.81 98 LEU A N 1
ATOM 744 C CA . LEU A 1 98 ? -6.468 0.584 14.684 1.00 97.81 98 LEU A CA 1
ATOM 745 C C . LEU A 1 98 ? -6.364 -0.135 16.032 1.00 97.81 98 LEU A C 1
ATOM 747 O O . LEU A 1 98 ? -5.990 0.463 17.041 1.00 97.81 98 LEU A O 1
ATOM 751 N N . ALA A 1 99 ? -6.640 -1.442 16.039 1.00 96.88 99 ALA A N 1
ATOM 752 C CA . ALA A 1 99 ? -6.463 -2.272 17.227 1.00 96.88 99 ALA A CA 1
ATOM 753 C C . ALA A 1 99 ? -4.995 -2.264 17.696 1.00 96.88 99 ALA A C 1
ATOM 755 O O . ALA A 1 99 ? -4.070 -2.386 16.888 1.00 96.88 99 ALA A O 1
ATOM 756 N N . ALA A 1 100 ? -4.779 -2.127 19.006 1.00 97.19 100 ALA A N 1
ATOM 757 C CA . ALA A 1 100 ? -3.445 -1.979 19.596 1.00 97.19 100 ALA A CA 1
ATOM 758 C C . ALA A 1 100 ? -2.556 -3.228 19.442 1.00 97.19 100 ALA A C 1
ATOM 760 O O . ALA A 1 100 ? -1.334 -3.121 19.492 1.00 97.19 100 ALA A O 1
ATOM 761 N N . ASP A 1 101 ? -3.164 -4.398 19.252 1.00 96.62 101 ASP A N 1
ATOM 762 C CA . ASP A 1 101 ? -2.511 -5.691 19.039 1.00 96.62 101 ASP A CA 1
ATOM 763 C C . ASP A 1 101 ? -2.491 -6.126 17.563 1.00 96.62 101 ASP A C 1
ATOM 765 O O . ASP A 1 101 ? -2.033 -7.226 17.255 1.00 96.62 101 ASP A O 1
ATOM 769 N N . LEU A 1 102 ? -2.959 -5.273 16.640 1.00 97.06 102 LEU A N 1
ATOM 770 C CA . LEU A 1 102 ? -2.896 -5.545 15.206 1.00 97.06 102 LEU A CA 1
ATOM 771 C C . LEU A 1 102 ? -1.439 -5.722 14.760 1.00 97.06 102 LEU A C 1
ATOM 773 O O . LEU A 1 102 ? -0.610 -4.825 14.939 1.00 97.06 102 LEU A O 1
ATOM 777 N N . ASP A 1 103 ? -1.148 -6.854 14.120 1.00 98.00 103 ASP A N 1
ATOM 778 C CA . ASP A 1 103 ? 0.134 -7.076 13.456 1.00 98.00 103 ASP A CA 1
ATOM 779 C C . ASP A 1 103 ? 0.252 -6.142 12.242 1.00 98.00 103 ASP A C 1
ATOM 781 O O . ASP A 1 103 ? -0.475 -6.264 11.250 1.00 98.00 103 ASP A O 1
ATOM 785 N N . LEU A 1 104 ? 1.175 -5.184 12.336 1.00 98.00 104 LEU A N 1
ATOM 786 C CA . LEU A 1 104 ? 1.365 -4.166 11.311 1.00 98.00 104 LEU A CA 1
ATOM 787 C C . LEU A 1 104 ? 1.962 -4.718 10.015 1.00 98.00 104 LEU A C 1
ATOM 789 O O . LEU A 1 104 ? 1.689 -4.149 8.961 1.00 98.00 104 LEU A O 1
ATOM 793 N N . GLU A 1 105 ? 2.739 -5.804 10.054 1.00 97.50 105 GLU A N 1
ATOM 794 C CA . GLU A 1 105 ? 3.244 -6.421 8.822 1.00 97.50 105 GLU A CA 1
ATOM 795 C C . GLU A 1 105 ? 2.100 -7.057 8.042 1.00 97.50 105 GLU A C 1
ATOM 797 O O . GLU A 1 105 ? 1.957 -6.818 6.842 1.00 97.50 105 GLU A O 1
ATOM 802 N N . VAL A 1 106 ? 1.219 -7.771 8.745 1.00 98.06 106 VAL A N 1
ATOM 803 C CA . VAL A 1 106 ? 0.017 -8.357 8.143 1.00 98.06 106 VAL A CA 1
ATOM 804 C C . VAL A 1 106 ? -0.910 -7.263 7.613 1.00 98.06 106 VAL A C 1
ATOM 806 O O . 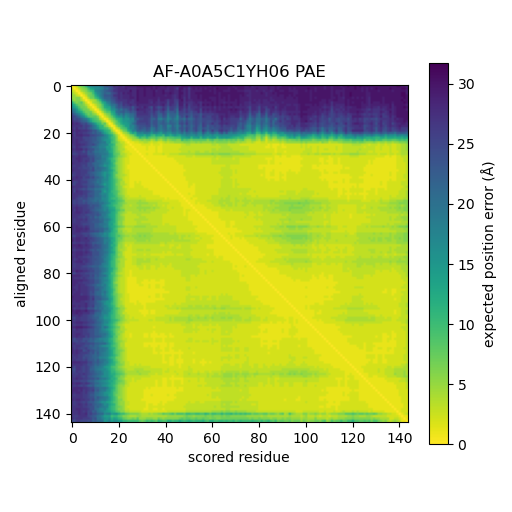VAL A 1 106 ? -1.440 -7.385 6.510 1.00 98.06 106 VAL A O 1
ATOM 809 N N . ALA A 1 107 ? -1.084 -6.163 8.350 1.00 97.75 107 ALA A N 1
ATOM 810 C CA . ALA A 1 107 ? -1.886 -5.032 7.889 1.00 97.75 107 ALA A CA 1
ATOM 811 C C . ALA A 1 107 ? -1.316 -4.397 6.607 1.00 97.75 107 ALA A C 1
ATOM 813 O O . ALA A 1 107 ? -2.075 -4.076 5.690 1.00 97.75 107 ALA A O 1
ATOM 814 N N . ILE A 1 108 ? 0.011 -4.253 6.504 1.00 98.19 108 ILE A N 1
ATOM 815 C CA . ILE A 1 108 ? 0.671 -3.767 5.283 1.00 98.19 108 ILE A CA 1
ATOM 816 C C . ILE A 1 108 ? 0.382 -4.703 4.106 1.00 98.19 108 ILE A C 1
ATOM 818 O O . ILE A 1 108 ? -0.018 -4.236 3.035 1.00 98.19 108 ILE A O 1
ATOM 822 N N . ASP A 1 109 ? 0.542 -6.010 4.300 1.00 97.50 109 ASP A N 1
ATOM 823 C CA . ASP A 1 109 ? 0.315 -6.996 3.243 1.00 97.50 109 ASP A CA 1
ATOM 824 C C . ASP A 1 109 ? -1.160 -7.024 2.803 1.00 97.50 109 ASP A C 1
ATOM 826 O O . ASP A 1 109 ? -1.444 -7.095 1.607 1.00 97.50 109 ASP A O 1
ATOM 830 N N . LEU A 1 110 ? -2.109 -6.871 3.733 1.00 97.31 110 LEU A N 1
ATOM 831 C CA . LEU A 1 110 ? -3.547 -6.824 3.434 1.00 97.31 110 LEU A CA 1
ATOM 832 C C . LEU A 1 110 ? -3.988 -5.545 2.711 1.00 97.31 110 LEU A C 1
ATOM 834 O O . LEU A 1 110 ? -4.922 -5.596 1.911 1.00 97.31 110 LEU A O 1
ATOM 838 N N . ILE A 1 111 ? -3.345 -4.404 2.972 1.00 97.69 111 ILE A N 1
ATOM 839 C CA . ILE A 1 111 ? -3.721 -3.118 2.365 1.00 97.69 111 ILE A CA 1
ATOM 840 C C . ILE A 1 111 ? -3.040 -2.926 1.000 1.00 97.69 111 ILE A C 1
ATOM 842 O O . ILE A 1 111 ? -3.699 -2.552 0.031 1.00 97.69 111 ILE A O 1
ATOM 846 N N . TRP A 1 112 ? -1.731 -3.184 0.891 1.00 97.75 112 TRP A N 1
ATOM 847 C CA . TRP A 1 112 ? -0.967 -2.930 -0.343 1.00 97.75 112 TRP A CA 1
ATOM 848 C C . TRP A 1 112 ? -0.820 -4.161 -1.241 1.00 97.75 112 TRP A C 1
ATOM 850 O O . TRP A 1 112 ? -0.722 -4.010 -2.462 1.00 97.75 112 TRP A O 1
ATOM 860 N N . GLY A 1 113 ? -0.824 -5.369 -0.675 1.00 97.06 113 GLY A N 1
ATOM 861 C CA . GLY A 1 113 ? -0.692 -6.614 -1.436 1.00 97.06 113 GLY A CA 1
ATOM 862 C C . GLY A 1 113 ? -1.754 -6.763 -2.531 1.00 97.06 113 GLY A C 1
ATOM 863 O O . GLY A 1 113 ? -1.384 -7.003 -3.684 1.00 97.06 113 GLY A O 1
ATOM 864 N N . PRO A 1 114 ? -3.055 -6.545 -2.247 1.00 97.56 114 PRO A N 1
ATOM 865 C CA . PRO A 1 114 ? -4.103 -6.619 -3.263 1.00 97.56 114 PRO A CA 1
ATOM 866 C C . PRO A 1 114 ? -3.932 -5.612 -4.407 1.00 97.56 114 PRO A C 1
ATOM 868 O O . PRO A 1 114 ? -4.225 -5.951 -5.553 1.00 97.56 114 PRO A O 1
ATOM 871 N N . VAL A 1 115 ? -3.406 -4.411 -4.130 1.00 97.88 115 VAL A N 1
ATOM 872 C CA . VAL A 1 115 ? -3.131 -3.388 -5.156 1.00 97.88 115 VAL A CA 1
ATOM 873 C C . VAL A 1 115 ? -2.078 -3.888 -6.141 1.00 97.88 115 VAL A C 1
ATOM 875 O O . VAL A 1 115 ? -2.323 -3.895 -7.352 1.00 97.88 115 VAL A O 1
ATOM 878 N N . LEU A 1 116 ? -0.929 -4.355 -5.635 1.00 95.31 116 LEU A N 1
ATOM 879 C CA . LEU A 1 116 ? 0.134 -4.873 -6.498 1.00 95.31 116 LEU A CA 1
ATOM 880 C C . LEU A 1 116 ? -0.282 -6.157 -7.206 1.00 95.31 116 LEU A C 1
ATOM 882 O O . LEU A 1 116 ? -0.007 -6.295 -8.394 1.00 95.31 116 LEU A O 1
ATOM 886 N N . ASN A 1 117 ? -0.974 -7.071 -6.523 1.00 96.25 117 ASN A N 1
ATOM 887 C CA . ASN A 1 117 ? -1.436 -8.314 -7.130 1.00 96.25 117 ASN A CA 1
ATOM 888 C C . ASN A 1 117 ? -2.409 -8.045 -8.283 1.00 96.25 117 ASN A C 1
ATOM 890 O O . ASN A 1 117 ? -2.217 -8.561 -9.385 1.00 96.25 117 ASN A O 1
ATOM 894 N N . ARG A 1 118 ? -3.414 -7.189 -8.065 1.00 97.62 118 ARG A N 1
ATOM 895 C CA . ARG A 1 118 ? -4.391 -6.832 -9.096 1.00 97.62 118 ARG A CA 1
ATOM 896 C C . ARG A 1 118 ? -3.734 -6.183 -10.301 1.00 97.62 118 ARG A C 1
ATOM 898 O O . ARG A 1 118 ? -4.032 -6.557 -11.437 1.00 97.62 118 ARG A O 1
ATOM 905 N N . TRP A 1 119 ? -2.826 -5.242 -10.049 1.00 96.88 119 TRP A N 1
ATOM 906 C CA . TRP A 1 119 ? -2.051 -4.607 -11.099 1.00 96.88 119 TRP A CA 1
ATOM 907 C C . TRP A 1 119 ? -1.207 -5.634 -11.853 1.00 96.88 119 TRP A C 1
ATOM 909 O O . TRP A 1 119 ? -1.366 -5.751 -13.070 1.00 96.88 119 TRP A O 1
ATOM 919 N N . LEU A 1 120 ? -0.359 -6.403 -11.165 1.00 95.94 120 LEU A N 1
ATOM 920 C CA . LEU A 1 120 ? 0.596 -7.341 -11.761 1.00 95.94 120 LEU A CA 1
ATOM 921 C C . LEU A 1 120 ? -0.116 -8.407 -12.601 1.00 95.94 120 LEU A C 1
ATOM 923 O O . LEU A 1 120 ? 0.217 -8.580 -13.772 1.00 95.94 120 LEU A O 1
ATOM 927 N N . GLN A 1 121 ? -1.171 -9.007 -12.050 1.00 95.56 121 GLN A N 1
ATOM 928 C CA . GLN A 1 121 ? -1.928 -10.088 -12.684 1.00 95.56 121 GLN A CA 1
ATOM 929 C C . GLN A 1 121 ? -2.983 -9.602 -13.682 1.00 95.56 121 GLN A C 1
ATOM 931 O O . GLN A 1 121 ? -3.624 -10.422 -14.336 1.00 95.56 121 GLN A O 1
ATOM 936 N N . ARG A 1 122 ? -3.190 -8.283 -13.807 1.00 95.06 122 ARG A N 1
ATOM 937 C CA . ARG A 1 122 ? -4.227 -7.683 -14.666 1.00 95.06 122 ARG A CA 1
ATOM 938 C C . ARG A 1 122 ? -5.623 -8.263 -14.389 1.00 95.06 122 ARG A C 1
ATOM 940 O O . ARG A 1 122 ? -6.422 -8.431 -15.306 1.00 95.06 122 ARG A O 1
ATOM 947 N N . SER A 1 123 ? -5.935 -8.545 -13.123 1.00 96.81 123 SER A N 1
ATOM 948 C CA . SER A 1 123 ? -7.198 -9.186 -12.712 1.00 96.81 123 SER A CA 1
ATOM 949 C C . SER A 1 123 ? -8.412 -8.238 -12.709 1.00 96.81 123 SER A C 1
ATOM 951 O O . SER A 1 123 ? -9.497 -8.587 -12.241 1.00 96.81 123 SER A O 1
ATOM 953 N N . GLY A 1 124 ? -8.240 -7.022 -13.230 1.00 96.06 124 GLY A N 1
ATOM 954 C CA . GLY A 1 124 ? -9.275 -6.019 -13.456 1.00 96.06 124 GLY A CA 1
ATOM 955 C C . GLY A 1 124 ? -8.718 -4.593 -13.350 1.00 96.06 124 GLY A C 1
ATOM 956 O O . GLY A 1 124 ? -7.523 -4.424 -13.097 1.00 96.06 124 GLY A O 1
ATOM 957 N N . PRO A 1 125 ? -9.558 -3.558 -13.542 1.00 95.62 125 PRO A N 1
ATOM 958 C CA . PRO A 1 125 ? -9.126 -2.166 -13.438 1.00 95.62 125 PRO A CA 1
ATOM 959 C C . PRO A 1 125 ? -8.691 -1.825 -12.010 1.00 95.62 125 PRO A C 1
ATOM 961 O O . PRO A 1 125 ? -9.376 -2.179 -11.047 1.00 95.62 125 PRO A O 1
ATOM 964 N N . LEU A 1 126 ? -7.554 -1.141 -11.879 1.00 97.44 126 LEU A N 1
ATOM 965 C CA . LEU A 1 126 ? -7.114 -0.523 -10.631 1.00 97.44 126 LEU A CA 1
ATOM 966 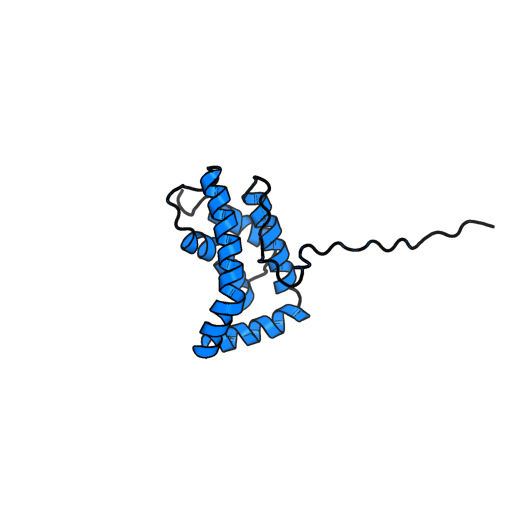C C . LEU A 1 126 ? -7.610 0.929 -10.612 1.00 97.44 126 LEU A C 1
ATOM 968 O O . LEU A 1 126 ? -6.879 1.838 -11.005 1.00 97.44 126 LEU A O 1
ATOM 972 N N . ASP A 1 127 ? -8.877 1.109 -10.243 1.00 97.44 127 ASP A N 1
ATOM 973 C CA . ASP A 1 127 ? -9.593 2.388 -10.222 1.00 97.44 127 ASP A CA 1
ATOM 974 C C . ASP A 1 127 ? -10.025 2.795 -8.801 1.00 97.44 127 ASP A C 1
ATOM 976 O O . ASP A 1 127 ? -9.900 2.025 -7.845 1.00 97.44 127 ASP A O 1
ATOM 980 N N . ASP A 1 128 ? -10.537 4.021 -8.663 1.00 98.00 128 ASP A N 1
ATOM 981 C CA . ASP A 1 128 ? -10.969 4.586 -7.379 1.00 98.00 128 ASP A CA 1
ATOM 982 C C . ASP A 1 128 ? -12.030 3.716 -6.687 1.00 98.00 128 ASP A C 1
ATOM 984 O O . ASP A 1 128 ? -11.966 3.524 -5.477 1.00 98.00 128 ASP A O 1
ATOM 988 N N . ALA A 1 129 ? -12.964 3.128 -7.444 1.00 97.94 129 ALA A N 1
ATOM 989 C CA . ALA A 1 129 ? -14.010 2.273 -6.886 1.00 97.94 129 ALA A CA 1
ATOM 990 C C . ALA A 1 129 ? -13.433 0.996 -6.257 1.00 97.94 129 ALA A C 1
ATOM 992 O O . ALA A 1 129 ? -13.849 0.592 -5.168 1.00 97.94 129 ALA A O 1
ATOM 993 N N . HIS A 1 130 ? -12.453 0.367 -6.914 1.00 98.06 130 HIS A N 1
ATOM 994 C CA . HIS A 1 130 ? -11.750 -0.779 -6.350 1.00 98.06 130 HIS A CA 1
ATOM 995 C C . HIS A 1 130 ? -10.963 -0.404 -5.089 1.00 98.06 130 HIS A C 1
ATOM 997 O O . HIS A 1 130 ? -11.019 -1.134 -4.099 1.00 98.06 130 HIS A O 1
ATOM 1003 N N . LEU A 1 131 ? -10.249 0.726 -5.109 1.00 98.50 131 LEU A N 1
ATOM 1004 C CA . LEU A 1 131 ? -9.463 1.190 -3.963 1.00 98.50 131 LEU A CA 1
ATOM 1005 C C . LEU A 1 131 ? -10.347 1.533 -2.759 1.00 98.50 131 LEU A C 1
ATOM 1007 O O . LEU A 1 131 ? -10.034 1.128 -1.640 1.00 98.50 131 LEU A O 1
ATOM 1011 N N . ASP A 1 132 ? -11.475 2.208 -2.979 1.00 98.12 132 ASP A N 1
ATOM 1012 C CA . ASP A 1 132 ? -12.420 2.556 -1.916 1.00 98.12 132 ASP A CA 1
ATOM 1013 C C . ASP A 1 132 ? -13.009 1.292 -1.265 1.00 98.12 132 ASP A C 1
ATOM 1015 O O . ASP A 1 132 ? -13.093 1.203 -0.035 1.00 98.12 132 ASP A O 1
ATOM 1019 N N . ALA A 1 133 ? -13.354 0.279 -2.070 1.00 97.69 133 ALA A N 1
ATOM 1020 C CA . ALA A 1 133 ? -13.832 -1.014 -1.582 1.00 97.69 133 ALA A CA 1
ATOM 1021 C C . ALA A 1 133 ? -12.745 -1.794 -0.822 1.00 97.69 133 ALA A C 1
ATOM 1023 O O . ALA A 1 133 ? -13.030 -2.385 0.224 1.00 97.69 133 ALA A O 1
ATOM 1024 N N . LEU A 1 134 ? -11.502 -1.775 -1.312 1.00 98.00 134 LEU A N 1
ATOM 1025 C CA . LEU A 1 134 ? -10.354 -2.400 -0.654 1.00 98.00 134 LEU A CA 1
ATOM 1026 C C . LEU A 1 134 ? -10.094 -1.773 0.720 1.00 98.00 134 LEU A C 1
ATOM 1028 O O . LEU A 1 134 ? -10.033 -2.498 1.708 1.00 98.00 134 LEU A O 1
ATOM 1032 N N . ILE A 1 135 ? -10.012 -0.442 0.807 1.00 98.12 135 ILE A N 1
ATOM 1033 C CA . ILE A 1 135 ? -9.822 0.279 2.079 1.00 98.12 135 ILE A CA 1
ATOM 1034 C C . ILE A 1 135 ? -11.025 0.056 3.002 1.00 98.12 135 ILE A C 1
ATOM 1036 O O . ILE A 1 135 ? -10.868 -0.159 4.202 1.00 98.12 135 ILE A O 1
ATOM 1040 N N . GLY A 1 136 ? -12.242 0.083 2.444 1.00 97.56 136 GLY A N 1
ATOM 1041 C CA . GLY A 1 136 ? -13.479 -0.344 3.104 1.00 97.56 136 GLY A CA 1
ATOM 1042 C C . GLY A 1 136 ? -13.313 -1.672 3.833 1.00 97.56 136 GLY A C 1
ATOM 1043 O O . GLY A 1 136 ? -13.491 -1.751 5.044 1.00 97.56 136 GLY A O 1
ATOM 1044 N N . THR A 1 137 ? -12.916 -2.689 3.081 1.00 97.44 137 THR A N 1
ATOM 1045 C CA . THR A 1 137 ? -12.784 -4.065 3.557 1.00 97.44 137 THR A CA 1
ATOM 1046 C C . THR A 1 137 ? -11.624 -4.229 4.537 1.00 97.44 137 THR A C 1
ATOM 1048 O O . THR A 1 137 ? -11.782 -4.880 5.563 1.00 97.44 137 THR A O 1
ATOM 1051 N N . ALA A 1 138 ? -10.469 -3.621 4.263 1.00 96.31 138 ALA A N 1
ATOM 1052 C CA . ALA A 1 138 ? -9.287 -3.743 5.110 1.00 96.31 138 ALA A CA 1
ATOM 1053 C C . ALA A 1 138 ? -9.498 -3.134 6.505 1.00 96.31 138 ALA A C 1
ATOM 1055 O O . ALA A 1 138 ? -9.054 -3.712 7.491 1.00 96.31 138 ALA A O 1
ATOM 1056 N N . LEU A 1 139 ? -10.201 -1.998 6.595 1.00 96.12 139 LEU A N 1
ATOM 1057 C CA . LEU A 1 139 ? -10.458 -1.327 7.875 1.00 96.12 139 LEU A CA 1
ATOM 1058 C C . LEU A 1 139 ? -11.628 -1.937 8.660 1.00 96.12 139 LEU A C 1
ATOM 1060 O O . LEU A 1 139 ? -11.633 -1.866 9.884 1.00 96.12 139 LEU A O 1
ATOM 1064 N N . ASN A 1 140 ? -12.605 -2.541 7.978 1.00 93.94 140 ASN A N 1
ATOM 1065 C CA . ASN A 1 140 ? -13.792 -3.108 8.629 1.00 93.94 140 ASN A CA 1
ATOM 1066 C C . ASN A 1 140 ? -13.688 -4.625 8.873 1.00 93.94 140 ASN A C 1
ATOM 1068 O O . ASN A 1 140 ? -14.435 -5.175 9.679 1.00 93.94 140 ASN A O 1
ATOM 1072 N N . GLY A 1 141 ? -12.763 -5.309 8.196 1.00 88.88 141 GLY A N 1
ATOM 1073 C CA . GLY A 1 141 ? -12.624 -6.761 8.237 1.00 88.88 141 GLY A CA 1
ATOM 1074 C C . GLY A 1 141 ? -13.649 -7.505 7.369 1.00 88.88 141 GLY A C 1
ATOM 1075 O O . GLY A 1 141 ? -14.514 -6.918 6.724 1.00 88.88 141 GLY A O 1
ATOM 1076 N N . LEU A 1 142 ? -13.518 -8.837 7.331 1.00 91.94 142 LEU A N 1
ATOM 1077 C CA . LEU A 1 142 ? -14.349 -9.741 6.512 1.00 91.94 142 LEU A CA 1
ATOM 1078 C C . LEU A 1 142 ? -15.474 -10.435 7.293 1.00 91.94 142 LEU A C 1
ATOM 1080 O O . LEU A 1 142 ? -16.273 -11.167 6.708 1.00 91.94 142 LEU A O 1
ATOM 1084 N N . ARG A 1 143 ? -15.494 -10.288 8.619 1.00 90.31 143 ARG A N 1
ATOM 1085 C CA . ARG A 1 143 ? -16.524 -10.899 9.464 1.00 90.31 143 ARG A CA 1
ATOM 1086 C C . ARG A 1 143 ? -17.797 -10.037 9.432 1.00 90.31 143 ARG A C 1
ATOM 1088 O O . ARG A 1 143 ? -17.664 -8.827 9.271 1.00 90.31 143 ARG A O 1
ATOM 1095 N N . PRO A 1 144 ? -18.989 -10.648 9.568 1.00 76.56 144 PRO A N 1
ATOM 1096 C CA . PRO A 1 144 ? -20.241 -9.911 9.736 1.00 76.56 144 PRO A CA 1
ATOM 1097 C C . PRO A 1 144 ? -20.234 -9.007 10.969 1.00 76.56 144 PRO A C 1
ATOM 1099 O O . PRO A 1 144 ? -19.578 -9.39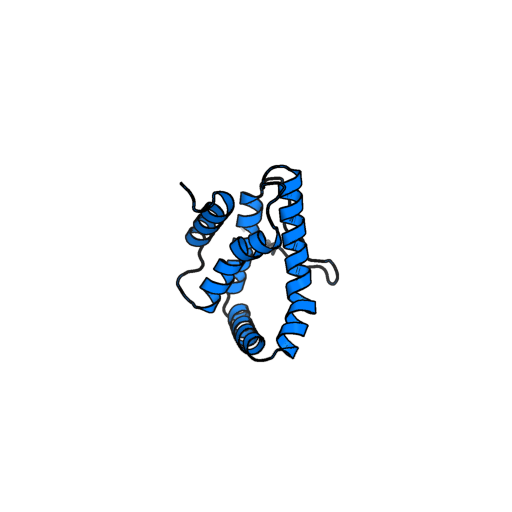3 11.968 1.00 76.56 144 PRO A O 1
#

Nearest PDB structures (foldseek):
  2zb9-assembly1_B  TM=9.382E-01  e=3.559E-06  Streptomyces coelicolor
  2fq4-assembly1_A-2  TM=9.031E-01  e=1.761E-05  Bacillus cereus ATCC 14579
  2id3-assembly1_A  TM=8.940E-01  e=4.617E-03  Streptomyces coelicolor
  4jl3-assembly1_D  TM=8.029E-01  e=5.487E-02  Mycolicibacterium smegmatis MC2 155
  5gpa-assembly1_B  TM=8.037E-01  e=1.019E-01  Halalkalibacterium halodurans C-125

Solvent-accessible surface area (backbone atoms only — not comparable to full-atom values): 8824 Å² total; per-residue (Å²): 135,87,78,90,81,85,81,82,79,77,78,80,79,69,89,77,77,69,57,93,88,60,80,63,73,62,72,82,83,88,42,68,68,60,35,51,51,55,52,51,52,52,50,38,53,48,59,67,33,66,89,54,28,54,63,51,51,54,49,55,56,48,37,75,75,33,69,69,54,34,51,53,44,38,66,74,53,47,47,55,51,48,48,22,52,43,52,45,54,50,52,33,26,77,71,64,78,38,65,85,82,61,59,56,69,60,50,50,48,64,63,49,43,59,56,52,50,33,59,75,68,60,77,55,82,82,43,71,70,54,51,52,51,49,53,51,40,64,76,66,50,91,68,136

pLDDT: mean 86.98, std 21.95, range [26.7, 98.56]

Foldseek 3Di:
DDDDDDDDPDPPDDDDPPDPPDQDAFDQPVDPLVRLLVVLQSVLVQCPPPVNVVVVLVLVVVLVVDVVSVVVCCVPPVVSVLVNQLVNVCVCLVSVLDPVPDDSVVLCCQLCVCSCCCSNVVVDRSDSVVNNVSSVCSSVDDDD

Sequence (144 aa):
MCRRREGRRVRSGGCGQAGEGEPPRLPDTGDLRADLTLVLRATATELNNPQLAEPMRALATEIAHDETLAAAYHERLDAPLREAKRQRLRSAQAAGELAADLDLEVAIDLIWGPVLNRWLQRSGPLDDAHLDALIGTALNGLRP